Protein AF-A0A4Y9XTW8-F1 (afdb_monomer_lite)

Organism: NCBI:txid34475

Radius of gyration: 15.92 Å; chains: 1; bounding box: 29×42×53 Å

Sequence (126 aa):
MPSDRRREYAIRSRPEKVGWYASEGPLLSAVPMPPEEASLADLYTNIYEDQGWHYLQIWLRVDPPNWVKVEENYPHPYLEDHVLRILDKGEPRWVTKKTYRKYVTCWRKQGYRISEGGPSGLPGSP

pLDDT: mean 79.83, std 18.29, range [29.42, 95.75]

Secondary structure (DSSP, 8-state):
--EEEEEEEEPTTSS-EEEEEEEESSPPSS-SS-TTSSPTT-EEEEEEEETTEEEEEEEEEETTTEEEEE-TTPBPSSSTTEEEEE-TTS-EEEEEHHHHHHHHHHHHHHT---------------

Foldseek 3Di:
DWDPDWDWDDAPPDPDIAIETEEEEADDPADPDFLVSDDAQHKYWYWYDDPNDTDIWMWGQHPPRDTDTDDFQCDRPPDPQWTWDADPVRDIDTDGVVVVVVVVVVVVVVPDDDPPPDDDDDDDDD

Structure (mmCIF, N/CA/C/O backbone):
data_AF-A0A4Y9XTW8-F1
#
_entry.id   AF-A0A4Y9XTW8-F1
#
loop_
_atom_site.group_PDB
_atom_site.id
_atom_site.type_symbol
_atom_site.label_atom_id
_atom_site.label_alt_id
_atom_site.label_comp_id
_atom_site.label_asym_id
_atom_site.label_entity_id
_atom_site.label_seq_id
_atom_site.pdbx_PDB_ins_code
_atom_site.Cartn_x
_atom_site.Cartn_y
_atom_site.Cartn_z
_atom_site.occupancy
_atom_site.B_iso_or_equiv
_atom_site.auth_seq_id
_atom_site.auth_comp_id
_atom_site.auth_asym_id
_atom_site.auth_atom_id
_atom_site.pdbx_PDB_model_num
ATOM 1 N N . MET A 1 1 ? 14.914 -7.631 -7.404 1.00 43.53 1 MET A N 1
ATOM 2 C CA . MET A 1 1 ? 14.524 -8.843 -6.645 1.00 43.53 1 MET A CA 1
ATOM 3 C C . MET A 1 1 ? 13.415 -8.437 -5.692 1.00 43.53 1 MET A C 1
ATOM 5 O O . MET A 1 1 ? 13.596 -7.407 -5.045 1.00 43.53 1 MET A O 1
ATOM 9 N N . PRO A 1 2 ? 12.278 -9.152 -5.636 1.00 50.59 2 PRO A N 1
ATOM 10 C CA . PRO A 1 2 ? 11.254 -8.891 -4.629 1.00 50.59 2 PRO A CA 1
ATOM 11 C C . PRO A 1 2 ? 11.881 -8.955 -3.237 1.00 50.59 2 PRO A C 1
ATOM 13 O O . PRO A 1 2 ? 12.748 -9.792 -2.990 1.00 50.59 2 PRO A O 1
ATOM 16 N N . SER A 1 3 ? 11.498 -8.054 -2.335 1.00 60.12 3 SER A N 1
ATOM 17 C CA . SER A 1 3 ? 11.851 -8.240 -0.935 1.00 60.12 3 SER A CA 1
ATOM 18 C C . SER A 1 3 ? 10.816 -9.170 -0.316 1.00 60.12 3 SER A C 1
ATOM 20 O O . SER A 1 3 ? 9.692 -8.751 -0.047 1.00 60.12 3 SER A O 1
ATOM 22 N N . ASP A 1 4 ? 11.212 -10.411 -0.039 1.00 65.44 4 ASP A N 1
ATOM 23 C CA . ASP A 1 4 ? 10.362 -11.402 0.648 1.00 65.44 4 ASP A CA 1
ATOM 24 C C . ASP A 1 4 ? 10.109 -11.026 2.122 1.00 65.44 4 ASP A C 1
ATOM 26 O O . ASP A 1 4 ? 9.356 -11.673 2.851 1.00 65.44 4 ASP A O 1
ATOM 30 N N . ARG A 1 5 ? 10.735 -9.941 2.594 1.00 82.94 5 ARG A N 1
ATOM 31 C CA . ARG A 1 5 ? 10.582 -9.442 3.953 1.00 82.94 5 ARG A CA 1
ATOM 32 C C . ARG A 1 5 ? 9.324 -8.586 4.067 1.00 82.94 5 ARG A C 1
ATOM 34 O O . ARG A 1 5 ? 9.333 -7.404 3.715 1.00 82.94 5 ARG A O 1
ATOM 41 N N . ARG A 1 6 ? 8.287 -9.166 4.674 1.00 86.44 6 ARG A N 1
ATOM 42 C CA . ARG A 1 6 ?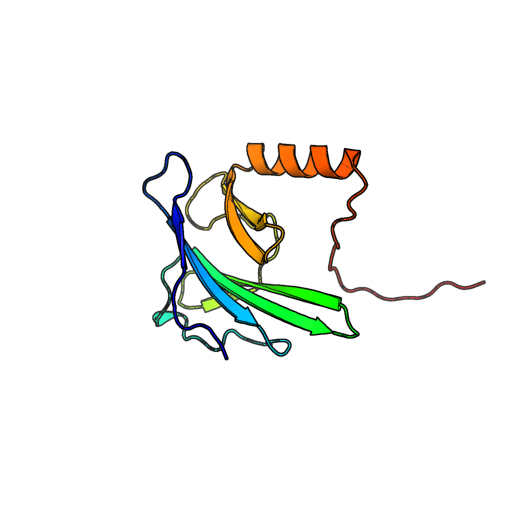 7.089 -8.443 5.117 1.00 86.44 6 ARG A CA 1
ATOM 43 C C . ARG A 1 6 ? 7.481 -7.272 6.020 1.00 86.44 6 ARG A C 1
ATOM 45 O O . ARG A 1 6 ? 8.176 -7.438 7.026 1.00 86.44 6 ARG A O 1
ATOM 52 N N . ARG A 1 7 ? 7.045 -6.076 5.643 1.00 90.44 7 ARG A N 1
ATOM 53 C CA . ARG A 1 7 ? 7.147 -4.840 6.420 1.00 90.44 7 ARG A CA 1
ATOM 54 C C . ARG A 1 7 ? 5.841 -4.636 7.172 1.00 90.44 7 ARG A C 1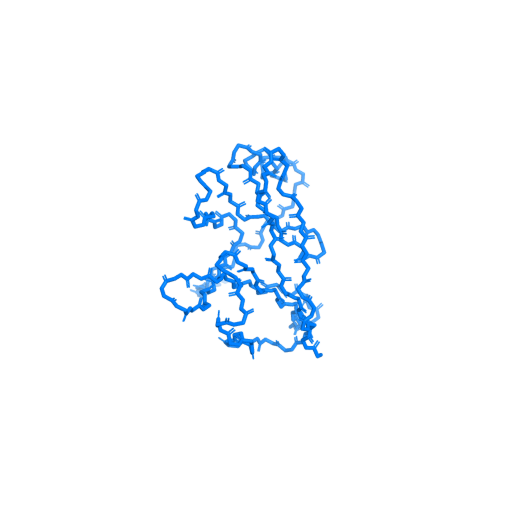
ATOM 56 O O . ARG A 1 7 ? 4.778 -5.002 6.681 1.00 90.44 7 ARG A O 1
ATOM 63 N N . GLU A 1 8 ? 5.925 -4.052 8.361 1.00 90.75 8 GLU A N 1
ATOM 64 C CA . GLU A 1 8 ? 4.752 -3.774 9.182 1.00 90.75 8 GLU A CA 1
ATOM 65 C C . GLU A 1 8 ? 4.770 -2.342 9.708 1.00 90.75 8 GLU A C 1
ATOM 67 O O . GLU A 1 8 ? 5.822 -1.808 10.067 1.00 90.75 8 GLU A O 1
ATOM 72 N N . TYR A 1 9 ? 3.589 -1.741 9.823 1.00 86.31 9 TYR A N 1
ATOM 73 C CA . TYR A 1 9 ? 3.413 -0.454 10.481 1.00 86.31 9 TYR A CA 1
ATOM 74 C C . TYR A 1 9 ? 2.128 -0.442 11.302 1.00 86.31 9 TYR A C 1
ATOM 76 O O . TYR A 1 9 ? 1.070 -0.857 10.830 1.00 86.31 9 TYR A O 1
ATOM 84 N N . ALA A 1 10 ? 2.207 0.045 12.539 1.00 86.31 10 ALA A N 1
ATOM 85 C CA . ALA A 1 10 ? 1.048 0.117 13.420 1.00 86.31 10 ALA A CA 1
ATOM 86 C C . ALA A 1 10 ? 0.004 1.105 12.882 1.00 86.31 10 ALA A C 1
ATOM 88 O O . ALA A 1 10 ? 0.330 2.240 12.517 1.00 86.31 10 ALA A O 1
ATOM 89 N N . ILE A 1 11 ? -1.266 0.699 12.879 1.00 83.12 11 ILE A N 1
ATOM 90 C CA . ILE A 1 11 ? -2.364 1.629 12.625 1.00 83.12 11 ILE A CA 1
ATOM 91 C C . ILE A 1 11 ? -2.580 2.428 13.911 1.00 83.12 11 ILE A C 1
ATOM 93 O O . ILE A 1 11 ? -2.675 1.881 15.008 1.00 83.12 11 ILE A O 1
ATOM 97 N N . ARG A 1 12 ? -2.603 3.760 13.804 1.00 78.38 12 ARG A N 1
ATOM 98 C CA . ARG A 1 12 ? -2.685 4.630 14.984 1.00 78.38 12 ARG A CA 1
ATOM 99 C C . ARG A 1 12 ? -3.944 4.313 15.798 1.00 78.38 12 ARG A C 1
ATOM 101 O O . ARG A 1 12 ? -5.041 4.315 15.249 1.00 78.38 12 ARG A O 1
ATOM 108 N N . SER A 1 13 ? -3.769 4.143 17.111 1.00 78.00 13 SER A N 1
ATOM 109 C CA . SER A 1 13 ? -4.857 3.878 18.067 1.00 78.00 13 SER A CA 1
ATOM 110 C C . SER A 1 13 ? -5.616 2.571 17.805 1.00 78.00 13 SER A C 1
ATOM 112 O O . SER A 1 13 ? -6.783 2.459 18.172 1.00 78.00 13 SER A O 1
ATOM 114 N N . ARG A 1 14 ? -4.959 1.595 17.173 1.00 80.56 14 ARG A N 1
ATOM 115 C CA . ARG A 1 14 ? -5.527 0.300 16.806 1.00 80.56 14 ARG A CA 1
ATOM 116 C C . ARG A 1 14 ? -4.533 -0.836 17.095 1.00 80.56 14 ARG A C 1
ATOM 118 O O . ARG A 1 14 ? -3.329 -0.609 16.973 1.00 80.56 14 ARG A O 1
ATOM 125 N N . PRO A 1 15 ? -5.001 -2.029 17.508 1.00 81.06 15 PRO A N 1
ATOM 126 C CA . PRO A 1 15 ? -4.139 -3.203 17.644 1.00 81.06 15 PRO A CA 1
ATOM 127 C C . PRO A 1 15 ? -3.697 -3.772 16.285 1.00 81.06 15 PRO A C 1
ATOM 129 O O . PRO A 1 15 ? -2.677 -4.456 16.212 1.00 81.06 15 PRO A O 1
ATOM 132 N N . GLU A 1 16 ? -4.444 -3.498 15.212 1.00 83.81 16 GLU A N 1
ATOM 133 C CA . GLU A 1 16 ? -4.135 -3.958 13.861 1.00 83.81 16 GLU A CA 1
ATOM 134 C C . GLU A 1 16 ? -2.909 -3.234 13.265 1.00 83.81 16 GLU A C 1
ATOM 136 O O . GLU A 1 16 ? -2.605 -2.074 13.568 1.00 83.81 16 GLU A O 1
ATOM 141 N N . LYS A 1 17 ? -2.204 -3.923 12.365 1.00 85.88 17 LYS A N 1
ATOM 142 C CA . LYS A 1 17 ? -1.040 -3.400 11.642 1.00 85.88 17 LYS A CA 1
ATOM 143 C C . LYS A 1 17 ? -1.287 -3.455 10.141 1.00 85.88 17 LYS A C 1
ATOM 145 O O . LYS A 1 17 ? -1.936 -4.370 9.649 1.00 85.88 17 LYS A O 1
ATOM 150 N N . VAL A 1 18 ? -0.720 -2.498 9.415 1.00 85.56 18 VAL A N 1
ATOM 151 C CA . VAL A 1 18 ? -0.549 -2.601 7.964 1.00 85.56 18 VAL A CA 1
ATOM 152 C C . VAL A 1 18 ? 0.627 -3.539 7.731 1.00 85.56 18 VAL A C 1
ATOM 154 O O . VAL A 1 18 ? 1.731 -3.214 8.168 1.00 85.56 18 VAL A O 1
ATOM 157 N N . GLY A 1 19 ? 0.408 -4.672 7.071 1.00 91.62 19 GLY A N 1
ATOM 158 C CA . GLY A 1 19 ? 1.479 -5.507 6.534 1.00 91.62 19 GLY A CA 1
ATOM 159 C C . GLY A 1 19 ? 1.637 -5.263 5.037 1.00 91.62 19 GLY A C 1
ATOM 160 O O . GLY A 1 19 ? 0.642 -5.111 4.327 1.00 91.62 19 GLY A O 1
ATOM 161 N N . TRP A 1 20 ? 2.871 -5.177 4.544 1.00 93.56 20 TRP A N 1
ATOM 162 C CA . TRP A 1 20 ? 3.106 -5.121 3.104 1.00 93.56 20 TRP A CA 1
ATOM 163 C C . TRP A 1 20 ? 4.452 -5.691 2.675 1.00 93.56 20 TRP A C 1
ATOM 165 O O . TRP A 1 20 ? 5.419 -5.712 3.435 1.00 93.56 20 TRP A O 1
ATOM 175 N N . TYR A 1 21 ? 4.517 -6.097 1.417 1.00 92.50 21 TYR A N 1
ATOM 176 C CA . TYR A 1 21 ? 5.725 -6.503 0.713 1.00 92.50 21 TYR A CA 1
ATOM 177 C C . TYR A 1 21 ? 6.053 -5.448 -0.335 1.00 92.50 21 TYR A C 1
ATOM 179 O O . TYR A 1 21 ? 5.150 -4.809 -0.874 1.00 92.50 21 TYR A O 1
ATOM 187 N N . ALA A 1 22 ? 7.339 -5.242 -0.600 1.00 91.25 22 ALA A N 1
ATOM 188 C CA . ALA A 1 22 ? 7.792 -4.218 -1.530 1.00 91.25 22 ALA A CA 1
ATOM 189 C C . ALA A 1 22 ? 8.809 -4.797 -2.514 1.00 91.25 22 ALA A C 1
ATOM 191 O O . ALA A 1 22 ? 9.754 -5.487 -2.116 1.00 91.25 22 ALA A O 1
ATOM 192 N N . SER A 1 23 ? 8.635 -4.472 -3.787 1.00 90.75 23 SER A N 1
ATOM 193 C CA . SER A 1 23 ? 9.583 -4.756 -4.855 1.00 90.75 23 SER A CA 1
ATOM 194 C C . SER A 1 23 ? 9.858 -3.514 -5.691 1.00 90.75 23 SER A C 1
ATOM 196 O O . SER A 1 23 ? 9.051 -2.589 -5.774 1.00 90.75 23 SER A O 1
ATOM 198 N N . GLU A 1 24 ? 11.017 -3.525 -6.335 1.00 90.06 24 GLU A N 1
ATOM 199 C CA . GLU A 1 24 ? 11.384 -2.583 -7.384 1.00 90.06 24 GLU A CA 1
ATOM 200 C C . GLU A 1 24 ? 11.825 -3.409 -8.596 1.00 90.06 24 GLU A C 1
ATOM 202 O O . GLU A 1 24 ? 12.559 -4.400 -8.439 1.00 90.06 24 GLU A O 1
ATOM 207 N N . GLY A 1 25 ? 11.344 -3.063 -9.791 1.00 88.19 25 GLY A N 1
ATOM 208 C CA . GLY A 1 25 ? 11.632 -3.846 -10.990 1.00 88.19 25 GLY A CA 1
ATOM 209 C C . GLY A 1 25 ? 10.697 -3.569 -12.169 1.00 88.19 25 GLY A C 1
ATOM 210 O O . GLY A 1 25 ? 10.177 -2.464 -12.292 1.00 88.19 25 GLY A O 1
ATOM 211 N N . PRO A 1 26 ? 10.502 -4.546 -13.074 1.00 91.12 26 PRO A N 1
ATOM 212 C CA . PRO A 1 26 ? 9.635 -4.366 -14.232 1.00 91.12 26 PRO A CA 1
ATOM 213 C C . PRO A 1 26 ? 8.163 -4.231 -13.824 1.00 91.12 26 PRO A C 1
ATOM 215 O O . PRO A 1 26 ? 7.762 -4.611 -12.721 1.00 91.12 26 PRO A O 1
ATOM 218 N N . LEU A 1 27 ? 7.346 -3.731 -14.754 1.00 90.44 27 LEU A N 1
ATOM 219 C CA . LEU A 1 27 ? 5.891 -3.762 -14.640 1.00 90.44 27 LEU A CA 1
ATOM 220 C C . LEU A 1 27 ? 5.419 -5.209 -14.433 1.00 90.44 27 LEU A C 1
ATOM 222 O O . LEU A 1 27 ? 5.700 -6.086 -15.251 1.00 90.44 27 LEU A O 1
ATOM 226 N N . LEU A 1 28 ? 4.668 -5.451 -13.360 1.00 92.62 28 LEU A N 1
ATOM 227 C CA . LEU A 1 28 ? 4.136 -6.775 -13.048 1.00 92.62 28 LEU A CA 1
ATOM 228 C C . LEU A 1 28 ? 2.688 -6.903 -13.528 1.00 92.62 28 LEU A C 1
ATOM 230 O O . LEU A 1 28 ? 1.857 -6.026 -13.279 1.00 92.62 28 LEU A O 1
ATOM 234 N N . SER A 1 29 ? 2.368 -8.021 -14.179 1.00 91.56 29 SER A N 1
ATOM 235 C CA . SER A 1 29 ? 0.987 -8.404 -14.506 1.00 91.56 29 SER A CA 1
ATOM 236 C C . SER A 1 29 ? 0.281 -9.087 -13.330 1.00 91.56 29 SER A C 1
ATOM 238 O O . SER A 1 29 ? -0.935 -8.967 -13.192 1.00 91.56 29 SER A O 1
ATOM 240 N N . ALA A 1 30 ? 1.042 -9.755 -12.460 1.00 91.81 30 ALA A N 1
ATOM 241 C CA . ALA A 1 30 ? 0.573 -10.430 -11.257 1.00 91.81 30 ALA A CA 1
ATOM 242 C C . ALA A 1 30 ? 1.635 -10.368 -10.149 1.00 91.81 30 ALA A C 1
ATOM 244 O O . ALA A 1 30 ? 2.823 -10.184 -10.421 1.00 91.81 30 ALA A O 1
ATOM 245 N N . VAL A 1 31 ? 1.200 -10.531 -8.900 1.00 91.69 31 VAL A N 1
ATOM 246 C CA . VAL A 1 31 ? 2.098 -10.590 -7.742 1.00 91.69 31 VAL A CA 1
ATOM 247 C C . VAL A 1 31 ? 2.866 -11.922 -7.777 1.00 91.69 31 VAL A C 1
ATOM 249 O O . VAL A 1 31 ? 2.228 -12.969 -7.857 1.00 91.69 31 VAL A O 1
ATOM 252 N N . PRO A 1 32 ? 4.213 -11.920 -7.713 1.00 89.94 32 PRO A N 1
ATOM 253 C CA . PRO A 1 32 ? 5.022 -13.144 -7.766 1.00 89.94 32 PRO A CA 1
ATOM 254 C C . PRO A 1 32 ? 4.975 -13.967 -6.467 1.00 89.94 32 PRO A C 1
ATOM 256 O O . PRO A 1 32 ? 5.540 -15.053 -6.412 1.00 89.94 32 PRO A O 1
ATOM 259 N N . MET A 1 33 ? 4.330 -13.441 -5.425 1.00 87.88 33 MET A N 1
ATOM 260 C CA . MET A 1 33 ? 4.119 -14.100 -4.140 1.00 87.88 33 MET A CA 1
ATOM 261 C C . MET A 1 33 ? 2.760 -14.816 -4.118 1.00 87.88 33 MET A C 1
ATOM 263 O O . MET A 1 33 ? 1.742 -14.165 -4.385 1.00 87.88 33 MET A O 1
ATOM 267 N N . PRO A 1 34 ? 2.703 -16.108 -3.752 1.00 89.62 34 PRO A N 1
ATOM 268 C CA . PRO A 1 34 ? 1.442 -16.817 -3.561 1.00 89.62 34 PRO A CA 1
ATOM 269 C C . PRO A 1 34 ? 0.537 -16.115 -2.528 1.00 89.62 34 PRO A C 1
ATOM 271 O O . PRO A 1 34 ? 1.020 -15.715 -1.464 1.00 89.62 34 PRO A O 1
ATOM 274 N N . PRO A 1 35 ? -0.774 -15.940 -2.793 1.00 89.50 35 PRO A N 1
ATOM 275 C CA . PRO A 1 35 ? -1.703 -15.329 -1.839 1.00 89.50 35 PRO A CA 1
ATOM 276 C C . PRO A 1 35 ? -1.772 -16.043 -0.480 1.00 89.50 35 PRO A C 1
ATOM 278 O O . PRO A 1 35 ? -2.202 -15.442 0.503 1.00 89.50 35 PRO A O 1
ATOM 281 N N . GLU A 1 36 ? -1.413 -17.321 -0.415 1.00 90.19 36 GLU A N 1
ATOM 282 C CA . GLU A 1 36 ? -1.413 -18.153 0.791 1.00 90.19 36 GLU A CA 1
ATOM 283 C C . GLU A 1 36 ? -0.290 -17.781 1.768 1.00 90.19 36 GLU A C 1
ATOM 285 O O . GLU A 1 36 ? -0.413 -18.032 2.965 1.00 90.19 36 GLU A O 1
ATOM 290 N N . GLU A 1 37 ? 0.783 -17.163 1.273 1.00 89.12 37 GLU A N 1
ATOM 291 C CA . GLU A 1 37 ? 1.927 -16.731 2.085 1.00 89.12 37 GLU A CA 1
ATOM 292 C C . GLU A 1 37 ? 1.707 -15.361 2.743 1.00 89.12 37 GLU A C 1
ATOM 294 O O . GLU A 1 37 ? 2.431 -14.984 3.668 1.00 89.12 37 GLU A O 1
ATOM 299 N N . ALA A 1 38 ? 0.696 -14.616 2.288 1.00 89.81 38 ALA A N 1
ATOM 300 C CA . ALA A 1 38 ? 0.345 -13.302 2.805 1.00 89.81 38 ALA A CA 1
ATOM 301 C C . ALA A 1 38 ? -0.890 -13.359 3.712 1.00 89.81 38 ALA A C 1
ATOM 303 O O . ALA A 1 38 ? -1.825 -14.136 3.503 1.00 89.81 38 ALA A O 1
ATOM 304 N N . SER A 1 39 ? -0.925 -12.481 4.716 1.00 90.00 39 SER A N 1
ATOM 305 C CA . SER A 1 39 ? -2.104 -12.337 5.570 1.00 90.00 39 SER A CA 1
ATOM 306 C C . SER A 1 39 ? -3.207 -11.568 4.848 1.00 90.00 39 SER A C 1
ATOM 308 O O . SER A 1 39 ? -2.958 -10.739 3.971 1.00 90.00 39 SER A O 1
ATOM 310 N N . LEU A 1 40 ? -4.458 -11.806 5.239 1.00 89.88 40 LEU A N 1
ATOM 311 C CA . LEU A 1 40 ? -5.581 -11.001 4.764 1.00 89.88 40 LEU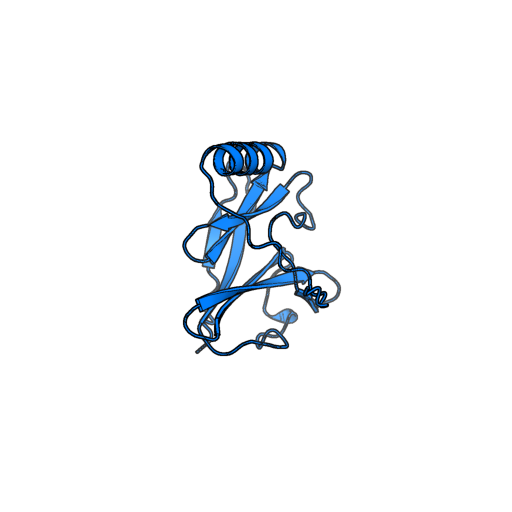 A CA 1
ATOM 312 C C . LEU A 1 40 ? -5.340 -9.511 5.049 1.00 89.88 40 LEU A C 1
ATOM 314 O O . LEU A 1 40 ? -4.886 -9.148 6.131 1.00 89.88 40 LEU A O 1
ATOM 318 N N . ALA A 1 41 ? -5.679 -8.663 4.076 1.00 89.88 41 ALA A N 1
ATOM 319 C CA . ALA A 1 41 ? -5.412 -7.224 4.065 1.00 89.88 41 ALA A CA 1
ATOM 320 C C . ALA A 1 41 ? -3.935 -6.798 3.956 1.00 89.88 41 ALA A C 1
ATOM 322 O O . ALA A 1 41 ? -3.665 -5.592 3.990 1.00 89.88 41 ALA A O 1
ATOM 323 N N . ASP A 1 42 ? -2.995 -7.733 3.782 1.00 92.94 42 ASP A N 1
ATOM 324 C CA . ASP A 1 42 ? -1.631 -7.373 3.401 1.00 92.94 42 ASP A CA 1
ATOM 325 C C . ASP A 1 42 ? -1.605 -6.761 2.000 1.00 92.94 42 ASP A C 1
ATOM 327 O O . ASP A 1 42 ? -2.434 -7.057 1.133 1.00 92.94 42 ASP A O 1
ATOM 331 N N . LEU A 1 43 ? -0.625 -5.893 1.782 1.00 94.44 43 LEU A N 1
ATOM 332 C CA . LEU A 1 43 ? -0.419 -5.215 0.512 1.00 94.44 43 LEU A CA 1
ATOM 333 C C . LEU A 1 43 ? 0.850 -5.720 -0.172 1.00 94.44 43 LEU A C 1
ATOM 335 O O . LEU A 1 43 ? 1.827 -6.090 0.474 1.00 94.44 43 LEU A O 1
ATOM 339 N N . TYR A 1 44 ? 0.864 -5.672 -1.492 1.00 93.81 44 TYR A N 1
ATOM 340 C CA . TYR A 1 44 ? 2.077 -5.797 -2.285 1.00 93.81 44 TYR A CA 1
ATOM 341 C C . TYR A 1 44 ? 2.265 -4.499 -3.056 1.00 93.81 44 TYR A C 1
ATOM 343 O O . TYR A 1 44 ? 1.328 -4.036 -3.707 1.00 93.81 44 TYR A O 1
ATOM 351 N N . THR A 1 45 ? 3.448 -3.899 -2.980 1.00 92.62 45 THR A N 1
ATOM 352 C CA . THR A 1 45 ? 3.795 -2.709 -3.757 1.00 92.62 45 THR A CA 1
ATOM 353 C C . THR A 1 45 ? 4.951 -3.002 -4.699 1.00 92.62 45 THR A C 1
ATOM 355 O O . THR A 1 45 ? 5.945 -3.606 -4.305 1.00 92.62 45 THR A O 1
ATOM 358 N N . ASN A 1 46 ? 4.826 -2.557 -5.948 1.00 92.19 46 ASN A N 1
ATOM 359 C CA . ASN A 1 46 ? 5.903 -2.613 -6.930 1.00 92.19 46 ASN A CA 1
ATOM 360 C C . ASN A 1 46 ? 6.146 -1.224 -7.504 1.00 92.19 46 ASN A C 1
ATOM 362 O O . ASN A 1 46 ? 5.226 -0.629 -8.067 1.00 92.19 46 ASN A O 1
ATOM 366 N N . ILE A 1 47 ? 7.372 -0.728 -7.377 1.00 90.06 47 ILE A N 1
ATOM 367 C CA . ILE A 1 47 ? 7.809 0.467 -8.094 1.00 90.06 47 ILE A CA 1
ATOM 368 C C . ILE A 1 47 ? 8.467 0.008 -9.392 1.00 90.06 47 ILE A C 1
ATOM 370 O O . ILE A 1 47 ? 9.413 -0.780 -9.365 1.00 90.06 47 ILE A O 1
ATOM 374 N N . TYR A 1 48 ? 7.967 0.501 -10.521 1.00 88.75 48 TYR A N 1
ATOM 375 C CA . TYR A 1 48 ? 8.561 0.256 -11.831 1.00 88.75 48 TYR A CA 1
ATOM 376 C C . TYR A 1 48 ? 8.903 1.568 -12.523 1.00 88.75 48 TYR A C 1
ATOM 378 O O . TYR A 1 48 ? 8.286 2.602 -12.267 1.00 88.75 48 TYR A O 1
ATOM 386 N N . GLU A 1 49 ? 9.913 1.523 -13.383 1.00 90.00 49 GLU A N 1
ATOM 387 C CA . GLU A 1 49 ? 10.301 2.651 -14.221 1.00 90.00 49 GLU A CA 1
ATOM 388 C C . GLU A 1 49 ? 9.751 2.451 -15.632 1.00 90.00 49 GLU A C 1
ATOM 390 O O . GLU A 1 49 ? 9.902 1.378 -16.219 1.00 90.00 49 GLU A O 1
ATOM 395 N N . ASP A 1 50 ? 9.114 3.484 -16.171 1.00 87.44 50 ASP A N 1
ATOM 396 C CA . ASP A 1 50 ? 8.711 3.549 -17.571 1.00 87.44 50 ASP A CA 1
ATOM 397 C C . ASP A 1 50 ? 9.030 4.948 -18.109 1.00 87.44 50 ASP A C 1
ATOM 399 O O . ASP A 1 50 ? 8.643 5.960 -17.526 1.00 87.44 50 ASP A O 1
ATOM 403 N N . GLN A 1 51 ? 9.808 5.007 -19.192 1.00 89.25 51 GLN A N 1
ATOM 404 C CA . GLN A 1 51 ? 10.247 6.255 -19.839 1.00 89.25 51 GLN A CA 1
ATOM 405 C C . GLN A 1 51 ? 10.897 7.283 -18.884 1.00 89.25 51 GLN A C 1
ATOM 407 O O . GLN A 1 51 ? 10.705 8.489 -19.040 1.00 89.25 51 GLN A O 1
ATOM 412 N N . GLY A 1 52 ? 11.668 6.823 -17.890 1.00 86.06 52 GLY A N 1
ATOM 413 C CA . GLY A 1 52 ? 12.334 7.687 -16.904 1.00 86.06 52 GLY A CA 1
ATOM 414 C C . GLY A 1 52 ? 11.424 8.202 -15.782 1.00 86.06 52 GLY A C 1
ATOM 415 O O . GLY A 1 52 ? 11.858 9.018 -14.969 1.00 86.06 52 GLY A O 1
ATOM 416 N N . TRP A 1 53 ? 10.172 7.736 -15.718 1.00 84.38 53 TRP A N 1
ATOM 417 C CA . TRP A 1 53 ? 9.228 8.031 -14.642 1.00 84.38 53 TRP A CA 1
ATOM 418 C C . TRP A 1 53 ? 9.009 6.804 -13.762 1.00 84.38 53 TRP A C 1
ATOM 420 O O . TRP A 1 53 ? 8.889 5.682 -14.253 1.00 84.38 53 TRP A O 1
ATOM 430 N N . HIS A 1 54 ? 8.914 7.024 -12.450 1.00 85.44 54 HIS A N 1
ATOM 431 C CA . HIS A 1 54 ? 8.580 5.973 -11.495 1.00 85.44 54 HIS A CA 1
ATOM 432 C C . HIS A 1 54 ? 7.071 5.886 -11.285 1.00 85.44 54 HIS A C 1
ATOM 434 O O . HIS A 1 54 ? 6.412 6.870 -10.946 1.00 85.44 54 HIS A O 1
ATOM 440 N N . TYR A 1 55 ? 6.546 4.677 -11.420 1.00 87.69 55 TYR A N 1
ATOM 441 C CA . TYR A 1 55 ? 5.144 4.350 -11.227 1.00 87.69 55 TYR A CA 1
ATOM 442 C C . TYR A 1 55 ? 4.996 3.313 -10.120 1.00 87.69 55 TYR A C 1
ATOM 444 O O . TYR A 1 55 ? 5.850 2.446 -9.937 1.00 87.69 55 TYR A O 1
ATOM 452 N N . LEU A 1 56 ? 3.886 3.389 -9.389 1.00 89.75 56 LEU A N 1
ATOM 453 C CA . LEU A 1 56 ? 3.571 2.470 -8.304 1.00 89.75 56 LEU A CA 1
ATOM 454 C C . LEU A 1 56 ? 2.402 1.570 -8.697 1.00 89.75 56 LEU A C 1
ATOM 456 O O . LEU A 1 56 ? 1.332 2.048 -9.068 1.00 89.75 56 LEU A O 1
ATOM 460 N N . GLN A 1 57 ? 2.586 0.265 -8.546 1.00 92.75 57 GLN A N 1
ATOM 461 C CA . GLN A 1 57 ? 1.509 -0.713 -8.585 1.00 92.75 57 GLN A CA 1
ATOM 462 C C . GLN A 1 57 ? 1.236 -1.223 -7.176 1.00 92.75 57 GLN A C 1
ATOM 464 O O . GLN A 1 57 ? 2.169 -1.452 -6.402 1.00 92.75 57 GLN A O 1
ATOM 469 N N . ILE A 1 58 ? -0.041 -1.412 -6.855 1.00 94.00 58 ILE A N 1
ATOM 470 C CA . ILE A 1 58 ? -0.468 -1.875 -5.541 1.00 94.00 58 ILE A CA 1
ATOM 471 C C . ILE A 1 58 ? -1.452 -3.023 -5.722 1.00 94.00 58 ILE A C 1
ATOM 473 O O . ILE A 1 58 ? -2.367 -2.953 -6.545 1.00 94.00 58 ILE A O 1
ATOM 477 N N . TRP A 1 59 ? -1.280 -4.066 -4.922 1.00 95.75 59 TRP A N 1
ATOM 478 C CA . TRP A 1 59 ? -2.225 -5.165 -4.812 1.00 95.75 59 TRP A CA 1
ATOM 479 C C . TRP A 1 59 ? -2.593 -5.383 -3.353 1.00 95.75 59 TRP A C 1
ATOM 481 O O . TRP A 1 59 ? -1.773 -5.186 -2.460 1.00 95.75 59 TRP A O 1
ATOM 491 N N . LEU A 1 60 ? -3.832 -5.797 -3.127 1.00 95.69 60 LEU A N 1
ATOM 492 C CA . LEU A 1 60 ? -4.394 -6.122 -1.827 1.00 95.69 60 LEU A CA 1
ATOM 493 C C . LEU A 1 60 ? -4.700 -7.611 -1.766 1.00 95.69 60 LEU A C 1
ATOM 495 O O . LEU A 1 60 ? -5.342 -8.157 -2.668 1.00 95.69 60 LEU A O 1
ATOM 499 N N . ARG A 1 61 ? -4.296 -8.244 -0.669 1.00 94.31 61 ARG A N 1
ATOM 500 C CA . ARG A 1 61 ? -4.695 -9.606 -0.356 1.00 94.31 61 ARG A CA 1
ATOM 501 C C . ARG A 1 61 ? -6.124 -9.622 0.186 1.00 94.31 61 ARG A C 1
ATOM 503 O O . ARG A 1 61 ? -6.392 -9.109 1.274 1.00 94.31 61 ARG A O 1
ATOM 510 N N . VAL A 1 62 ? -7.032 -10.243 -0.562 1.00 92.62 62 VAL A N 1
ATOM 511 C CA . VAL A 1 62 ? -8.463 -10.394 -0.230 1.00 92.62 62 VAL A CA 1
ATOM 512 C C . VAL A 1 62 ? -8.861 -11.861 -0.198 1.00 92.62 62 VAL A C 1
ATOM 514 O O . VAL A 1 62 ? -8.179 -12.661 -0.825 1.00 92.62 62 VAL A O 1
ATOM 517 N N . ASP A 1 63 ? -9.929 -12.210 0.518 1.00 88.44 63 ASP A N 1
ATOM 518 C CA . ASP A 1 63 ? -10.515 -13.559 0.549 1.00 88.44 63 ASP A CA 1
ATOM 519 C C . ASP A 1 63 ? -11.558 -13.754 -0.579 1.00 88.44 63 ASP A C 1
ATOM 521 O O . ASP A 1 63 ? -12.293 -12.797 -0.848 1.00 88.44 63 ASP A O 1
ATOM 525 N N . PRO A 1 64 ? -11.669 -14.931 -1.240 1.00 85.00 64 PRO A N 1
ATOM 526 C CA . PRO A 1 64 ? -10.792 -16.115 -1.169 1.00 85.00 64 PRO A CA 1
ATOM 527 C C . PRO A 1 64 ? -9.364 -15.807 -1.651 1.00 85.00 64 PRO A C 1
ATOM 529 O O . PRO A 1 64 ? -9.190 -14.779 -2.302 1.00 85.00 64 PRO A O 1
ATOM 532 N N . PRO A 1 65 ? -8.349 -16.655 -1.361 1.00 87.69 65 PRO A N 1
ATOM 533 C CA . PRO A 1 65 ? -6.939 -16.400 -1.661 1.00 87.69 65 PRO A CA 1
ATOM 534 C C . PRO A 1 65 ? -6.649 -15.795 -3.025 1.00 87.69 65 PRO A C 1
ATOM 536 O O . PRO A 1 65 ? -6.539 -16.499 -4.022 1.00 87.69 65 PRO A O 1
ATOM 539 N N . ASN A 1 66 ? -6.517 -14.465 -3.056 1.00 93.88 66 ASN A N 1
ATOM 540 C CA . ASN A 1 66 ? -6.217 -13.738 -4.273 1.00 93.88 66 ASN A CA 1
ATOM 541 C C . ASN A 1 66 ? -5.560 -12.379 -3.999 1.00 93.88 66 ASN A C 1
ATOM 543 O O . ASN A 1 66 ? -5.788 -11.738 -2.967 1.00 93.88 66 ASN A O 1
ATOM 547 N N . TRP A 1 67 ? -4.789 -11.923 -4.980 1.00 94.38 67 TRP A N 1
ATOM 548 C CA . TRP A 1 67 ? -4.281 -10.562 -5.067 1.00 94.38 67 TRP A CA 1
ATOM 549 C C . TRP A 1 67 ? -5.152 -9.755 -6.021 1.00 94.38 67 TRP A C 1
ATOM 551 O O . TRP A 1 67 ? -5.269 -10.081 -7.200 1.00 94.38 67 TRP A O 1
ATOM 561 N N . VAL A 1 68 ? -5.730 -8.664 -5.532 1.00 94.88 68 VAL A N 1
ATOM 562 C CA . VAL A 1 68 ? -6.510 -7.740 -6.360 1.00 94.88 68 VAL A CA 1
ATOM 563 C C . VAL A 1 68 ? -5.736 -6.446 -6.515 1.00 94.88 68 VAL A C 1
ATOM 565 O O . VAL A 1 68 ? -5.274 -5.881 -5.528 1.00 94.88 68 VAL A O 1
ATOM 568 N N . LYS A 1 69 ? -5.581 -5.974 -7.753 1.00 94.25 69 LYS A N 1
ATOM 569 C CA . LYS A 1 69 ? -4.945 -4.683 -8.025 1.00 94.25 69 LYS A CA 1
ATOM 570 C C . LYS A 1 69 ? -5.836 -3.560 -7.487 1.00 94.25 69 LYS A C 1
ATOM 572 O O . LYS A 1 69 ? -7.030 -3.541 -7.773 1.00 94.25 69 LYS A O 1
ATOM 577 N N . VAL A 1 70 ? -5.259 -2.650 -6.711 1.00 93.94 70 VAL A N 1
ATOM 578 C CA . VAL A 1 70 ? -5.974 -1.540 -6.063 1.00 93.94 70 VAL A CA 1
ATOM 579 C C . VAL A 1 70 ? -5.225 -0.226 -6.257 1.00 93.94 70 VAL A C 1
ATOM 581 O O . VAL A 1 70 ? -4.056 -0.208 -6.640 1.00 93.94 70 VAL A O 1
ATOM 584 N N . GLU A 1 71 ? -5.903 0.879 -5.968 1.00 90.75 71 GLU A N 1
ATOM 585 C CA .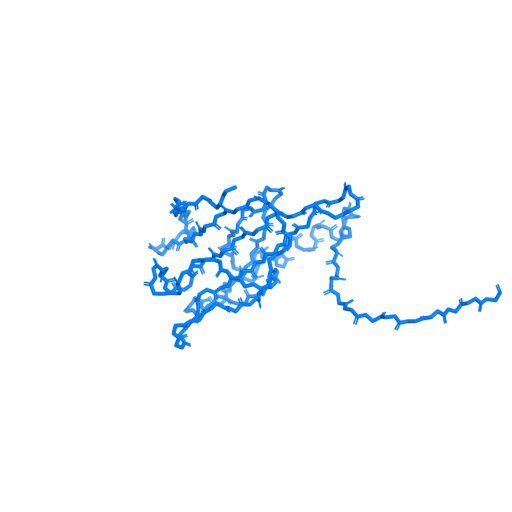 GLU A 1 71 ? -5.350 2.232 -6.043 1.00 90.75 71 GLU A CA 1
ATOM 586 C C . GLU A 1 71 ? -5.419 2.932 -4.683 1.00 90.75 71 GLU A C 1
ATOM 588 O O . GLU A 1 71 ? -5.954 2.405 -3.701 1.00 90.75 71 GLU A O 1
ATOM 593 N N . GLU A 1 72 ? -4.867 4.143 -4.604 1.00 88.81 72 GLU A N 1
ATOM 594 C CA . GLU A 1 72 ? -5.052 4.982 -3.425 1.00 88.81 72 GLU A CA 1
ATOM 595 C C . GLU A 1 72 ? -6.551 5.243 -3.169 1.00 88.81 72 GLU A C 1
ATOM 597 O O . GLU A 1 72 ? -7.371 5.210 -4.083 1.00 88.81 72 GLU A O 1
ATOM 602 N N . ASN A 1 73 ? -6.926 5.489 -1.912 1.00 91.06 73 ASN A N 1
ATOM 60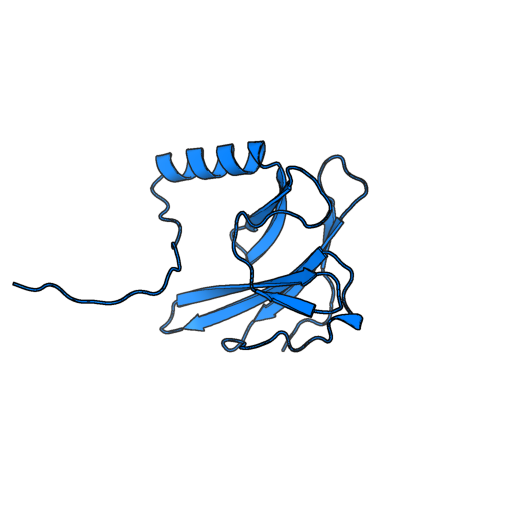3 C CA . ASN A 1 73 ? -8.304 5.640 -1.437 1.00 91.06 73 ASN A CA 1
ATOM 604 C C . ASN A 1 73 ? -9.150 4.350 -1.466 1.00 91.06 73 ASN A C 1
ATOM 606 O O . ASN A 1 73 ? -10.331 4.392 -1.113 1.00 91.06 73 ASN A O 1
ATOM 610 N N . TYR A 1 74 ? -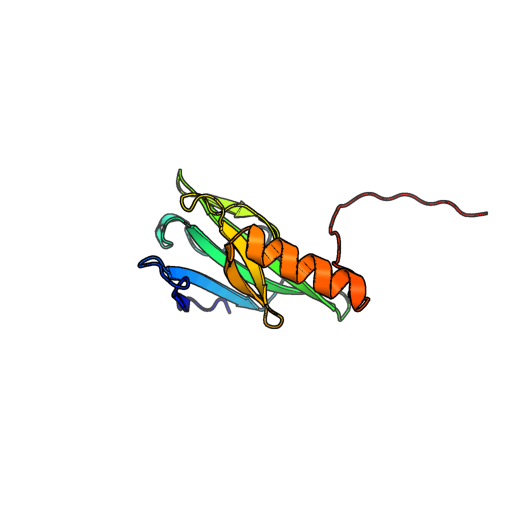8.574 3.197 -1.821 1.00 92.50 74 TYR A N 1
ATOM 611 C CA . TYR A 1 74 ? -9.283 1.920 -1.739 1.00 92.50 74 TYR A CA 1
ATOM 612 C C . TYR A 1 74 ? -9.660 1.586 -0.281 1.00 92.50 74 TYR A C 1
ATOM 614 O O . TYR A 1 74 ? -8.836 1.792 0.616 1.00 92.50 74 TYR A O 1
ATOM 622 N N . PRO A 1 75 ? -10.885 1.109 0.008 1.00 92.88 75 PRO A N 1
ATOM 623 C CA . PRO A 1 75 ? -11.313 0.816 1.374 1.00 92.88 75 PRO A CA 1
ATOM 624 C C . PRO A 1 75 ? -10.563 -0.377 1.975 1.00 92.88 75 PRO A C 1
ATOM 626 O O . PRO A 1 75 ? -10.282 -1.366 1.299 1.00 92.88 75 PRO A O 1
ATOM 629 N N . HIS A 1 76 ? -10.277 -0.308 3.274 1.00 89.62 76 HIS A N 1
ATOM 630 C CA . HIS A 1 76 ? -9.755 -1.459 4.003 1.00 89.62 76 HIS A CA 1
ATOM 631 C C . HIS A 1 76 ? -10.830 -2.564 4.055 1.00 89.62 76 HIS A C 1
ATOM 633 O O . HIS A 1 76 ? -11.976 -2.260 4.381 1.00 89.62 76 HIS A O 1
ATOM 639 N N . PRO A 1 77 ? -10.487 -3.846 3.816 1.00 88.81 77 PRO A N 1
ATOM 640 C CA . PRO A 1 77 ? -11.471 -4.935 3.755 1.00 88.81 77 PRO A CA 1
ATOM 641 C C . PRO A 1 77 ? -12.245 -5.169 5.066 1.00 88.81 77 PRO A C 1
ATOM 643 O O . PRO A 1 77 ? -13.431 -5.466 5.021 1.00 88.81 77 PRO A O 1
ATOM 646 N N . TYR A 1 78 ? -11.594 -5.014 6.227 1.00 88.19 78 TYR A N 1
ATOM 647 C CA . TYR A 1 78 ? -12.213 -5.243 7.548 1.00 88.19 78 TYR A CA 1
ATOM 648 C C . TYR A 1 78 ? -12.359 -4.000 8.434 1.00 88.19 78 TYR A C 1
ATOM 650 O O . TYR A 1 78 ? -13.154 -3.999 9.370 1.00 88.19 78 TYR A O 1
ATOM 658 N N . LEU A 1 79 ? -11.570 -2.950 8.194 1.00 87.62 79 LEU A N 1
ATOM 659 C CA . LEU A 1 79 ? -11.595 -1.747 9.018 1.00 87.62 79 LEU A CA 1
ATOM 660 C C . LEU A 1 79 ? -12.508 -0.713 8.383 1.00 87.62 79 LEU A C 1
ATOM 662 O O . LEU A 1 79 ? -12.113 0.013 7.467 1.00 87.62 79 LEU A O 1
ATOM 666 N N . GLU A 1 80 ? -13.718 -0.611 8.923 1.00 87.50 80 GLU A N 1
ATOM 667 C CA . GLU A 1 80 ? -14.649 0.431 8.521 1.00 87.50 80 GLU A CA 1
ATOM 668 C C . GLU A 1 80 ? -13.996 1.815 8.617 1.00 87.50 80 GLU A C 1
ATOM 670 O O . GLU A 1 80 ? -13.165 2.113 9.486 1.00 87.50 80 GLU A O 1
ATOM 675 N N . ASP A 1 81 ? -14.340 2.657 7.647 1.00 90.38 81 ASP A N 1
ATOM 676 C CA . ASP A 1 81 ? -13.826 4.014 7.498 1.00 90.38 81 ASP A CA 1
ATOM 677 C C . ASP A 1 81 ? -12.309 4.168 7.379 1.00 90.38 81 ASP A C 1
ATOM 679 O O . ASP A 1 81 ? -11.819 5.297 7.461 1.00 90.38 81 ASP A O 1
ATOM 683 N N . HIS A 1 82 ? -11.566 3.096 7.106 1.00 90.75 82 HIS A N 1
ATOM 684 C CA . HIS A 1 82 ? -10.159 3.181 6.731 1.00 90.75 82 HIS A CA 1
ATOM 685 C C . HIS A 1 82 ? -10.000 3.029 5.220 1.00 90.75 82 HIS A C 1
ATOM 687 O O . HIS A 1 82 ? -10.682 2.231 4.580 1.00 90.75 82 HIS A O 1
ATOM 693 N N . VAL A 1 83 ? -9.111 3.832 4.648 1.00 93.12 83 VAL A N 1
ATOM 694 C CA . VAL A 1 83 ? -8.765 3.821 3.227 1.00 93.12 83 VAL A CA 1
ATOM 695 C C . VAL A 1 83 ? -7.257 3.785 3.060 1.00 93.12 83 VAL A C 1
ATOM 697 O O . VAL A 1 83 ? -6.507 4.223 3.942 1.00 93.12 83 VAL A O 1
ATOM 700 N N . LEU A 1 84 ? -6.828 3.241 1.929 1.00 91.38 84 LEU A N 1
ATOM 701 C CA . LEU A 1 84 ? -5.434 3.147 1.560 1.00 91.38 84 LEU A CA 1
ATOM 702 C C . LEU A 1 84 ? -4.893 4.536 1.240 1.00 91.38 84 LEU A C 1
ATOM 704 O O . LEU A 1 84 ? -5.495 5.299 0.489 1.00 91.38 84 LEU A O 1
ATOM 708 N N . ARG A 1 85 ? -3.731 4.848 1.792 1.00 90.62 85 ARG A N 1
ATOM 709 C CA . ARG A 1 85 ? -2.937 6.016 1.444 1.00 90.62 85 ARG A CA 1
ATOM 710 C C . ARG A 1 85 ? -1.532 5.571 1.095 1.00 90.62 85 ARG A C 1
ATOM 712 O O . ARG A 1 85 ? -0.973 4.732 1.798 1.00 90.62 85 ARG A O 1
ATOM 719 N N . ILE A 1 86 ? -0.951 6.186 0.081 1.00 87.81 86 ILE A N 1
ATOM 720 C CA . ILE A 1 86 ? 0.443 5.986 -0.287 1.00 87.81 86 ILE A CA 1
ATOM 721 C C . ILE A 1 86 ? 1.240 7.212 0.148 1.00 87.81 86 ILE A C 1
ATOM 723 O O . ILE A 1 86 ? 0.826 8.354 -0.045 1.00 87.81 86 ILE A O 1
ATOM 727 N N . LEU A 1 87 ? 2.370 6.983 0.810 1.00 84.19 87 LEU A N 1
ATOM 728 C CA . LEU A 1 87 ? 3.315 8.044 1.150 1.00 84.19 87 LEU A CA 1
ATOM 729 C C . LEU A 1 87 ? 4.382 8.204 0.063 1.00 84.19 87 LEU A C 1
ATOM 731 O O . LEU A 1 87 ? 4.576 7.309 -0.753 1.00 84.19 87 LEU A O 1
ATOM 735 N N . ASP A 1 88 ? 5.137 9.302 0.120 1.00 72.50 88 ASP A N 1
ATOM 736 C CA . ASP A 1 88 ? 6.114 9.733 -0.899 1.00 72.50 88 ASP A CA 1
ATOM 737 C C . ASP A 1 88 ? 7.192 8.691 -1.268 1.00 72.50 88 ASP A C 1
ATOM 739 O O . ASP A 1 88 ? 7.853 8.820 -2.291 1.00 72.50 88 ASP A O 1
ATOM 743 N N . LYS A 1 89 ? 7.374 7.642 -0.455 1.00 73.75 89 LYS A N 1
ATOM 744 C CA . LYS A 1 89 ? 8.308 6.526 -0.705 1.00 73.75 89 LYS A CA 1
ATOM 745 C C . LYS A 1 89 ? 7.629 5.230 -1.174 1.00 73.75 89 LYS A C 1
ATOM 747 O O . LYS A 1 89 ? 8.216 4.159 -1.061 1.00 73.75 89 LYS A O 1
ATOM 752 N N . GLY A 1 90 ? 6.372 5.294 -1.610 1.00 75.25 90 GLY A N 1
ATOM 753 C CA . GLY A 1 90 ? 5.584 4.107 -1.964 1.00 75.25 90 GLY A CA 1
ATOM 754 C C . GLY A 1 90 ? 5.161 3.265 -0.754 1.00 75.25 90 GLY A C 1
ATOM 755 O O . GLY A 1 90 ? 4.761 2.114 -0.912 1.00 75.25 90 GLY A O 1
ATOM 756 N N . GLU A 1 91 ? 5.257 3.817 0.463 1.00 86.38 91 GLU A N 1
ATOM 757 C CA . GLU A 1 91 ? 4.843 3.134 1.691 1.00 86.38 91 GLU A CA 1
ATOM 758 C C . GLU A 1 91 ? 3.319 3.211 1.852 1.00 86.38 91 GLU A C 1
ATOM 760 O O . GLU A 1 91 ? 2.778 4.318 1.989 1.00 86.38 91 GLU A O 1
ATOM 765 N N . PRO A 1 92 ? 2.612 2.071 1.882 1.00 90.50 92 PRO A N 1
ATOM 766 C CA . PRO A 1 92 ? 1.182 2.068 2.105 1.00 90.50 92 PRO A CA 1
ATOM 767 C C . PRO A 1 92 ? 0.835 2.273 3.581 1.00 90.50 92 PRO A C 1
ATOM 769 O O . PRO A 1 92 ? 1.494 1.758 4.486 1.00 90.50 92 PRO A O 1
ATOM 772 N N . ARG A 1 93 ? -0.255 2.998 3.839 1.00 89.38 93 ARG A N 1
ATOM 773 C CA . ARG A 1 93 ? -0.844 3.164 5.170 1.00 89.38 93 ARG A CA 1
ATOM 774 C C . ARG A 1 93 ? -2.360 3.142 5.117 1.00 89.38 93 ARG A C 1
ATOM 776 O O . ARG A 1 93 ? -2.973 3.803 4.286 1.00 89.38 93 ARG A O 1
ATOM 783 N N . TRP A 1 94 ? -2.959 2.482 6.099 1.00 90.44 94 TRP A N 1
ATOM 784 C CA . TRP A 1 94 ? -4.388 2.575 6.363 1.00 90.44 94 TRP A CA 1
ATOM 785 C C . TRP A 1 94 ? -4.664 3.807 7.221 1.00 90.44 94 TRP A C 1
ATOM 787 O O . TRP A 1 94 ? -4.192 3.917 8.355 1.00 90.44 94 TRP A O 1
ATOM 797 N N . VAL A 1 95 ? -5.412 4.761 6.673 1.00 89.62 95 VAL A N 1
ATOM 798 C CA . VAL A 1 95 ? -5.793 5.999 7.364 1.00 89.62 95 VAL A CA 1
ATOM 799 C C . VAL A 1 95 ? -7.304 6.138 7.383 1.00 89.62 95 VAL A C 1
ATOM 801 O O . VAL A 1 95 ? -7.992 5.628 6.507 1.00 89.62 95 VAL A O 1
ATOM 804 N N . THR A 1 96 ? -7.850 6.876 8.347 1.00 90.88 96 THR A N 1
ATOM 805 C CA . THR A 1 96 ? -9.295 7.132 8.347 1.00 90.88 96 THR A CA 1
ATOM 806 C C . THR A 1 96 ? -9.708 7.965 7.128 1.00 90.88 96 THR A C 1
ATOM 808 O O . THR A 1 96 ? -8.996 8.899 6.750 1.00 90.88 96 THR A O 1
ATOM 811 N N . LYS A 1 97 ? -10.895 7.722 6.555 1.00 90.00 97 LYS A N 1
ATOM 812 C CA . LYS A 1 97 ? -11.485 8.511 5.452 1.00 90.00 97 LYS A CA 1
ATOM 813 C C . LYS A 1 97 ? -11.455 10.010 5.750 1.00 90.00 97 LYS A C 1
ATOM 815 O O . LYS A 1 97 ? -11.136 10.824 4.887 1.00 90.00 97 LYS A O 1
ATOM 820 N N . LYS A 1 98 ? -11.744 10.391 7.001 1.00 88.19 98 LYS A N 1
ATOM 821 C CA . LYS A 1 98 ? -11.670 11.783 7.477 1.00 88.19 98 LYS A CA 1
ATOM 822 C C . LYS A 1 98 ? -10.260 12.361 7.334 1.00 88.19 98 LYS A C 1
ATOM 824 O O . LYS A 1 98 ? -10.105 13.504 6.912 1.00 88.19 98 LYS A O 1
ATOM 829 N N . THR A 1 99 ? -9.245 11.583 7.694 1.00 87.56 99 THR A N 1
ATOM 830 C CA . THR A 1 99 ? -7.833 11.963 7.579 1.00 87.56 99 THR A CA 1
ATOM 831 C C . THR A 1 99 ? -7.402 12.039 6.116 1.00 87.56 99 THR A C 1
ATOM 833 O O . THR A 1 99 ? -6.800 13.034 5.722 1.00 87.56 99 THR A O 1
ATOM 836 N N . TYR A 1 100 ? -7.789 11.059 5.295 1.00 87.06 100 TYR A N 1
ATOM 837 C CA . TYR A 1 100 ? -7.534 11.069 3.854 1.00 87.06 100 TYR A CA 1
ATOM 838 C C . TYR A 1 100 ? -8.094 12.333 3.184 1.00 87.06 100 TYR A C 1
ATOM 840 O O . TYR A 1 100 ? -7.355 13.079 2.546 1.00 87.06 100 TYR A O 1
ATOM 848 N N . ARG A 1 101 ? -9.367 12.671 3.444 1.00 84.88 101 ARG A N 1
ATOM 849 C CA . ARG A 1 101 ? -10.011 13.897 2.930 1.00 84.88 101 ARG A CA 1
ATOM 850 C C . ARG A 1 101 ? -9.258 15.173 3.304 1.00 84.88 101 ARG A C 1
ATOM 852 O O . ARG A 1 101 ? -9.154 16.080 2.478 1.00 84.88 101 ARG A O 1
ATOM 859 N N . LYS A 1 102 ? -8.727 15.261 4.531 1.00 83.12 102 LYS A N 1
ATOM 860 C CA . LYS A 1 102 ? -7.903 16.404 4.955 1.00 83.12 102 LYS A CA 1
ATOM 861 C C . LYS A 1 102 ? -6.633 16.511 4.112 1.00 83.12 102 LYS A C 1
ATOM 863 O O . LYS A 1 102 ? -6.330 17.604 3.646 1.00 83.12 102 LYS A O 1
ATOM 868 N N . TYR A 1 103 ? -5.936 15.399 3.879 1.00 75.19 103 TYR A N 1
ATOM 869 C CA . TYR A 1 103 ? -4.724 15.388 3.056 1.00 75.19 103 TYR A CA 1
ATOM 870 C C . TYR A 1 103 ? -5.006 15.787 1.605 1.00 75.19 103 TYR A C 1
ATOM 872 O O . TYR A 1 103 ? -4.389 16.732 1.119 1.00 75.19 103 TYR A O 1
ATOM 880 N N . VAL A 1 104 ? -6.010 15.179 0.964 1.00 73.12 104 VAL A N 1
ATOM 881 C CA . VAL A 1 104 ? -6.420 15.518 -0.414 1.00 73.12 104 VAL A CA 1
ATOM 882 C C . VAL A 1 104 ? -6.784 17.002 -0.546 1.00 73.12 104 VAL A C 1
ATOM 884 O O . VAL A 1 104 ? -6.399 17.666 -1.507 1.00 73.12 104 VAL A O 1
ATOM 887 N N . THR A 1 105 ? -7.497 17.558 0.439 1.00 68.06 105 THR A N 1
ATOM 888 C CA . THR A 1 105 ? -7.897 18.976 0.431 1.00 68.06 105 THR A CA 1
ATOM 889 C C . THR A 1 105 ? -6.698 19.914 0.592 1.00 68.06 105 THR A C 1
ATOM 891 O O . THR A 1 105 ? -6.655 20.963 -0.049 1.00 68.06 105 THR A O 1
ATOM 894 N N . CYS A 1 106 ? -5.714 19.555 1.422 1.00 60.03 106 CYS A N 1
ATOM 895 C CA . CYS A 1 106 ? -4.477 20.325 1.553 1.00 60.03 106 CYS A CA 1
ATOM 896 C C . CYS A 1 106 ? -3.627 20.270 0.273 1.00 60.03 106 CYS A C 1
ATOM 898 O O . CYS A 1 106 ? -3.056 21.286 -0.111 1.00 60.03 106 CYS A O 1
ATOM 900 N N . TRP A 1 107 ? -3.598 19.133 -0.426 1.00 57.38 107 TRP A N 1
ATOM 901 C CA . TRP A 1 107 ? -2.846 18.966 -1.675 1.00 57.38 107 TRP A CA 1
ATOM 902 C C . TRP A 1 107 ? -3.466 19.716 -2.857 1.00 57.38 107 TRP A C 1
ATOM 904 O O . TRP A 1 107 ? -2.743 20.388 -3.590 1.00 57.38 107 TRP A O 1
ATOM 914 N N . ARG A 1 108 ? -4.804 19.729 -2.979 1.00 52.75 108 ARG A N 1
ATOM 915 C CA . ARG A 1 108 ? -5.513 20.566 -3.972 1.00 52.75 108 ARG A CA 1
ATOM 916 C C . ARG A 1 108 ? -5.215 22.059 -3.810 1.00 52.75 108 ARG A C 1
ATOM 918 O O . ARG A 1 108 ? -5.218 22.788 -4.794 1.00 52.75 108 ARG A O 1
ATOM 925 N N . LYS A 1 109 ? -4.931 22.515 -2.586 1.00 48.03 109 LYS A N 1
ATOM 926 C CA . LYS A 1 109 ? -4.524 23.902 -2.307 1.00 48.03 109 LYS A CA 1
ATOM 927 C C . LYS A 1 109 ? -3.045 24.181 -2.607 1.00 48.03 109 LYS A C 1
ATOM 929 O O . LYS A 1 109 ? -2.683 25.343 -2.723 1.00 48.03 109 LYS A O 1
ATOM 934 N N . GLN A 1 110 ? -2.209 23.146 -2.725 1.00 48.19 110 GLN A N 1
ATOM 935 C CA . GLN A 1 110 ? -0.756 23.251 -2.933 1.00 48.19 110 GLN A CA 1
ATOM 936 C C . GLN A 1 110 ? -0.294 22.851 -4.348 1.00 48.19 110 GLN A C 1
ATOM 938 O O . GLN A 1 110 ? 0.902 22.843 -4.611 1.00 48.19 110 GLN A O 1
ATOM 943 N N . GLY A 1 111 ? -1.213 22.556 -5.277 1.00 39.88 111 GLY A N 1
ATOM 944 C CA . GLY A 1 111 ? -0.886 22.364 -6.698 1.00 39.88 111 GLY A CA 1
ATOM 945 C C . GLY A 1 111 ? -0.311 20.993 -7.082 1.00 39.88 111 GLY A C 1
ATOM 946 O O . GLY A 1 111 ? 0.116 20.824 -8.220 1.00 39.88 111 GLY A O 1
ATOM 947 N N . TYR A 1 112 ? -0.330 19.998 -6.187 1.00 42.44 112 TYR A N 1
ATOM 948 C CA . TYR A 1 112 ? 0.041 18.620 -6.533 1.00 42.44 112 TYR A CA 1
ATOM 949 C C . TYR A 1 112 ? -1.098 17.949 -7.319 1.00 42.44 112 TYR A C 1
ATOM 951 O O . TYR A 1 112 ? -2.172 17.679 -6.775 1.00 42.44 112 TYR A O 1
ATOM 959 N N . ARG A 1 113 ? -0.874 17.702 -8.617 1.00 40.69 113 ARG A N 1
ATOM 960 C CA . ARG A 1 113 ? -1.750 16.874 -9.457 1.00 40.69 113 ARG A CA 1
ATOM 961 C C . ARG A 1 113 ? -1.597 15.418 -9.020 1.00 40.69 113 ARG A C 1
ATOM 963 O O . ARG A 1 113 ? -0.521 14.849 -9.154 1.00 40.69 113 ARG A O 1
ATOM 970 N N . ILE A 1 114 ? -2.672 14.830 -8.504 1.00 45.72 114 ILE A N 1
ATOM 971 C CA . ILE A 1 114 ? -2.775 13.375 -8.395 1.00 45.72 114 ILE A CA 1
ATOM 972 C C . ILE A 1 114 ? -2.812 12.849 -9.830 1.00 45.72 114 ILE A C 1
ATOM 974 O O . ILE A 1 114 ? -3.619 13.324 -10.632 1.00 45.72 114 ILE A O 1
ATOM 978 N N . SER A 1 115 ? -1.918 11.922 -10.164 1.00 41.50 115 SER A N 1
ATOM 979 C CA . SER A 1 115 ? -1.999 11.148 -11.397 1.00 41.50 115 SER A CA 1
ATOM 980 C C . SER A 1 115 ? -3.274 10.308 -11.333 1.00 41.50 115 SER A C 1
ATOM 982 O O . SER A 1 115 ? -3.274 9.219 -10.768 1.00 41.50 115 SER A O 1
ATOM 984 N N . GLU A 1 116 ? -4.383 10.838 -11.846 1.00 39.12 116 GLU A N 1
ATOM 985 C CA . GLU A 1 116 ? -5.570 10.040 -12.140 1.00 39.12 116 GLU A CA 1
ATOM 986 C C . GLU A 1 116 ? -5.199 9.072 -13.270 1.00 39.12 116 GLU A C 1
ATOM 988 O O . GLU A 1 116 ? -5.189 9.425 -14.448 1.00 39.12 116 GLU A O 1
ATOM 993 N N . GLY A 1 117 ? -4.794 7.859 -12.901 1.00 40.47 117 GLY A N 1
ATOM 994 C CA . GLY A 1 117 ? -4.530 6.775 -13.835 1.00 40.47 117 GLY A CA 1
ATOM 995 C C . GLY A 1 117 ? -5.830 6.109 -14.269 1.00 40.47 117 GLY A C 1
ATOM 996 O O . GLY A 1 117 ? -6.161 5.042 -13.777 1.00 40.47 117 GLY A O 1
ATOM 997 N N . GLY A 1 118 ? -6.554 6.713 -15.211 1.00 29.42 118 GLY A N 1
ATOM 998 C CA . GLY A 1 118 ? -7.599 6.035 -15.985 1.00 29.42 118 GLY A CA 1
ATOM 999 C C . GLY A 1 118 ? -7.203 5.962 -17.465 1.00 29.42 118 GLY A C 1
ATOM 1000 O O . GLY A 1 118 ? -6.773 6.979 -18.011 1.00 29.42 118 GLY A O 1
ATOM 1001 N N . PRO A 1 119 ? -7.325 4.809 -18.154 1.00 47.81 119 PRO A N 1
ATOM 1002 C CA . PRO A 1 119 ? -7.005 4.714 -19.571 1.00 47.81 119 PRO A CA 1
ATOM 1003 C C . PRO A 1 119 ? -8.185 5.229 -20.395 1.00 47.81 119 PRO A C 1
ATOM 1005 O O . PRO A 1 119 ? -9.281 4.689 -20.272 1.00 47.81 119 PRO A O 1
ATOM 1008 N N . SER A 1 120 ? -7.976 6.223 -21.262 1.00 37.22 120 SER A N 1
ATOM 1009 C CA . SER A 1 120 ? -8.777 6.441 -22.481 1.00 37.22 120 SER A CA 1
ATOM 1010 C C . SER A 1 120 ? -8.104 7.472 -23.396 1.00 37.22 120 SER A C 1
ATOM 1012 O O . SER A 1 120 ? -8.013 8.647 -23.050 1.00 37.22 120 SER A O 1
ATOM 1014 N N . GLY A 1 121 ? -7.650 7.029 -24.577 1.00 35.22 121 GLY A N 1
ATOM 1015 C CA . GLY A 1 121 ? -7.433 7.906 -25.738 1.00 35.22 121 GLY A CA 1
ATOM 1016 C C . GLY A 1 121 ? -8.745 8.601 -26.133 1.00 35.22 121 GLY A C 1
ATOM 1017 O O . GLY A 1 121 ? -9.823 8.127 -25.789 1.00 35.22 121 GLY A O 1
ATOM 1018 N N . LEU A 1 122 ? -8.740 9.739 -26.825 1.00 39.69 122 LEU A N 1
ATOM 1019 C CA . LEU A 1 122 ? -8.328 9.901 -28.227 1.00 39.69 122 LEU A CA 1
ATOM 1020 C C . LEU A 1 122 ? -8.305 11.412 -28.620 1.00 39.69 122 LEU A C 1
ATOM 1022 O O . LEU A 1 122 ? -8.649 12.251 -27.787 1.00 39.69 122 LEU A O 1
ATOM 1026 N N . PRO A 1 123 ? -7.851 11.775 -29.843 1.00 56.31 123 PRO A N 1
ATOM 1027 C CA . PRO A 1 123 ? -7.212 13.049 -30.161 1.00 56.31 123 PRO A CA 1
ATOM 1028 C C . PRO A 1 123 ? -8.195 14.136 -30.601 1.00 56.31 123 PRO A C 1
ATOM 1030 O O . PRO A 1 123 ? -9.291 13.858 -31.082 1.00 56.31 123 PRO A O 1
ATOM 1033 N N . GLY A 1 124 ? -7.740 15.384 -30.531 1.00 30.25 124 GLY A N 1
ATOM 1034 C CA . GLY A 1 124 ? -8.425 16.518 -31.136 1.00 30.25 124 GLY A CA 1
ATOM 1035 C C . GLY A 1 124 ? -7.448 17.642 -31.442 1.00 30.25 124 GLY A C 1
ATOM 1036 O O . GLY A 1 124 ? -7.234 18.514 -30.605 1.00 30.25 124 GLY A O 1
ATOM 1037 N N . SER A 1 125 ? -6.850 17.593 -32.634 1.00 35.00 125 SER A N 1
ATOM 1038 C CA . SER A 1 125 ? -6.317 18.775 -33.319 1.00 35.00 125 SER A CA 1
ATOM 1039 C C . SER A 1 125 ? -7.461 19.739 -33.654 1.00 35.00 125 SER A C 1
ATOM 1041 O O . SER A 1 125 ? -8.618 19.322 -33.773 1.00 35.00 125 SER A O 1
ATOM 1043 N N . PRO A 1 126 ? -7.145 21.022 -33.827 1.00 45.28 126 PRO A N 1
ATOM 1044 C CA . PRO A 1 126 ? -7.150 21.551 -35.194 1.00 45.28 126 PRO A CA 1
ATOM 1045 C C . PRO A 1 126 ? -5.766 21.988 -35.680 1.00 45.28 126 PRO A C 1
ATOM 1047 O O . PRO A 1 126 ? -4.930 22.391 -34.841 1.00 45.28 126 PRO A O 1
#